Protein AF-A0AAD9LCC1-F1 (afdb_monomer)

Foldseek 3Di:
DDPPPFDADPVGHTDDDDDPDDDDDDLDQAAQDDPDPVSVVVNVVSRVVSLVVLVVVCVVVVHDSVVVDDDPVVRYDPVRVVVPD

Mean predicted aligned error: 10.12 Å

Structure (mmCIF, N/CA/C/O backbone):
data_AF-A0AAD9LCC1-F1
#
_entry.id   AF-A0AAD9LCC1-F1
#
loop_
_atom_site.group_PDB
_atom_site.id
_atom_site.type_symbol
_atom_site.label_atom_id
_atom_site.label_alt_id
_atom_site.label_comp_id
_atom_site.label_asym_id
_atom_site.label_entity_id
_atom_site.label_seq_id
_atom_site.pdbx_PDB_ins_code
_atom_site.Cartn_x
_atom_site.Cartn_y
_atom_site.Cartn_z
_atom_site.occupancy
_atom_site.B_iso_or_equiv
_atom_site.auth_seq_id
_atom_site.auth_comp_id
_atom_site.auth_asym_id
_atom_site.auth_atom_id
_atom_site.pdbx_PDB_model_num
ATOM 1 N N . MET A 1 1 ? -16.768 10.817 28.941 1.00 37.75 1 MET A N 1
ATOM 2 C CA . MET A 1 1 ? -15.936 9.822 29.647 1.00 37.75 1 MET A CA 1
ATOM 3 C C . MET A 1 1 ? -16.881 8.736 30.119 1.00 37.75 1 MET A C 1
ATOM 5 O O . MET A 1 1 ? -17.882 9.088 30.727 1.00 37.75 1 MET A O 1
ATOM 9 N N . ALA A 1 2 ? -16.675 7.478 29.729 1.00 44.31 2 ALA A N 1
ATOM 10 C CA . ALA A 1 2 ? -17.554 6.396 30.165 1.00 44.31 2 ALA A CA 1
ATOM 11 C C . ALA A 1 2 ? -17.271 6.111 31.645 1.00 44.31 2 ALA A C 1
ATOM 13 O O . ALA A 1 2 ? -16.148 5.766 32.006 1.00 44.31 2 ALA A O 1
ATOM 14 N N . THR A 1 3 ? -18.265 6.327 32.499 1.00 47.84 3 THR A N 1
ATOM 15 C CA . THR A 1 3 ? -18.197 5.975 33.916 1.00 47.84 3 THR A CA 1
ATOM 16 C C . THR A 1 3 ? -18.300 4.456 34.019 1.00 47.84 3 THR A C 1
ATOM 18 O O . THR A 1 3 ? -19.369 3.902 33.778 1.00 47.84 3 THR A O 1
ATOM 21 N N . SER A 1 4 ? -17.192 3.773 34.323 1.00 59.88 4 SER A N 1
ATOM 22 C CA . SER A 1 4 ? -17.219 2.342 34.650 1.00 59.88 4 SER A CA 1
ATOM 23 C C . SER A 1 4 ? -17.872 2.157 36.015 1.00 59.88 4 SER A C 1
ATOM 25 O O . SER A 1 4 ? -17.237 2.369 37.046 1.00 59.88 4 SER A O 1
ATOM 27 N N . THR A 1 5 ? -19.143 1.771 36.026 1.00 63.84 5 THR A N 1
ATOM 28 C CA . THR A 1 5 ? -19.815 1.279 37.230 1.00 63.84 5 THR A CA 1
ATOM 29 C C . THR A 1 5 ? -19.330 -0.147 37.480 1.00 63.84 5 THR A C 1
ATOM 31 O O . THR A 1 5 ? -19.658 -1.054 36.720 1.00 63.84 5 THR A O 1
ATOM 34 N N . GLN A 1 6 ? -18.487 -0.340 38.494 1.00 69.62 6 GLN A N 1
ATOM 35 C CA . GLN A 1 6 ? -17.994 -1.664 38.880 1.00 69.62 6 GLN A CA 1
ATOM 36 C C . GLN A 1 6 ? -19.136 -2.457 39.534 1.00 69.62 6 GLN A C 1
ATOM 38 O O . GLN A 1 6 ? -19.752 -1.972 40.482 1.00 69.62 6 GLN A O 1
ATOM 43 N N . HIS A 1 7 ? -19.438 -3.642 39.002 1.00 76.94 7 HIS A N 1
ATOM 44 C CA . HIS A 1 7 ? -20.439 -4.566 39.538 1.00 76.94 7 HIS A CA 1
ATOM 45 C C . HIS A 1 7 ? -19.719 -5.739 40.212 1.00 76.94 7 HIS A C 1
ATOM 47 O O . HIS A 1 7 ? -18.760 -6.265 39.648 1.00 76.94 7 HIS A O 1
ATOM 53 N N . PHE A 1 8 ? -20.169 -6.138 41.401 1.00 83.00 8 PHE A N 1
ATOM 54 C CA . PHE A 1 8 ? -19.538 -7.184 42.212 1.00 83.00 8 PHE A CA 1
ATOM 55 C C . PHE A 1 8 ? -20.516 -8.343 42.457 1.00 83.00 8 PHE A C 1
ATOM 57 O O . PHE A 1 8 ? -21.726 -8.121 42.538 1.00 83.00 8 PHE A O 1
ATOM 64 N N . GLU A 1 9 ? -19.999 -9.567 42.533 1.00 84.62 9 GLU A N 1
ATOM 65 C CA . GLU A 1 9 ? -20.725 -10.783 42.898 1.00 84.62 9 GLU A CA 1
ATOM 66 C C . GLU A 1 9 ? -20.950 -10.865 44.415 1.00 84.62 9 GLU A C 1
ATOM 68 O O . GLU A 1 9 ? -20.435 -10.062 45.195 1.00 84.62 9 GLU A O 1
ATOM 73 N N . ALA A 1 10 ? -21.778 -11.820 44.845 1.00 85.38 10 ALA A N 1
ATOM 74 C CA . ALA A 1 10 ? -22.187 -11.955 46.244 1.00 85.38 10 ALA A CA 1
ATOM 75 C C . ALA A 1 10 ? -21.030 -12.322 47.195 1.00 85.38 10 ALA A C 1
ATOM 77 O O . ALA A 1 10 ? -21.122 -12.059 48.393 1.00 85.38 10 ALA A O 1
ATOM 78 N N . ASP A 1 11 ? -19.956 -12.914 46.674 1.00 90.75 11 ASP A N 1
ATOM 79 C CA . ASP A 1 11 ? -18.713 -13.216 47.389 1.00 90.75 11 ASP A CA 1
ATOM 80 C C . ASP A 1 11 ? -17.696 -12.058 47.367 1.00 90.75 11 ASP A C 1
ATOM 82 O O . ASP A 1 11 ? -16.680 -12.121 48.059 1.00 90.75 11 ASP A O 1
ATOM 86 N N . GLY A 1 12 ? -18.009 -10.969 46.655 1.00 85.56 12 GLY A N 1
ATOM 87 C CA . GLY A 1 12 ? -17.173 -9.777 46.537 1.00 85.56 12 GLY A CA 1
ATOM 88 C C . GLY A 1 12 ? -16.303 -9.728 45.280 1.00 85.56 12 GLY A C 1
ATOM 89 O O . GLY A 1 12 ? -15.583 -8.741 45.099 1.00 85.56 12 GLY A O 1
ATOM 90 N N . ASP A 1 13 ? -16.381 -10.721 44.394 1.00 86.88 13 ASP A N 1
ATOM 91 C CA . ASP A 1 13 ? -15.588 -10.744 43.168 1.00 86.88 13 ASP A CA 1
ATOM 92 C C . ASP A 1 13 ? -16.118 -9.745 42.132 1.00 86.88 13 ASP A C 1
ATOM 94 O O . ASP A 1 13 ? -17.317 -9.511 41.999 1.00 86.88 13 ASP A O 1
ATOM 98 N N . ALA A 1 14 ? -15.227 -9.105 41.376 1.00 85.50 14 ALA A N 1
ATOM 99 C CA . ALA A 1 14 ? -15.643 -8.183 40.322 1.00 85.50 14 ALA A CA 1
ATOM 100 C C . ALA A 1 14 ? -16.192 -8.956 39.112 1.00 85.50 14 ALA A C 1
ATOM 102 O O . ALA A 1 14 ? -15.490 -9.779 38.521 1.00 85.50 14 ALA A O 1
ATOM 103 N N . VAL A 1 15 ? -17.410 -8.620 38.677 1.00 83.75 15 VAL A N 1
ATOM 104 C CA . VAL A 1 15 ? -17.998 -9.174 37.452 1.00 83.75 15 VAL A CA 1
ATOM 105 C C . VAL A 1 15 ? -17.234 -8.626 36.246 1.00 83.75 15 VAL A C 1
ATOM 107 O O . VAL A 1 15 ? -17.351 -7.454 35.878 1.00 83.75 15 VAL A O 1
ATOM 110 N N . MET A 1 16 ? -16.446 -9.486 35.603 1.00 82.06 16 MET A N 1
ATOM 111 C CA . MET A 1 16 ? -15.739 -9.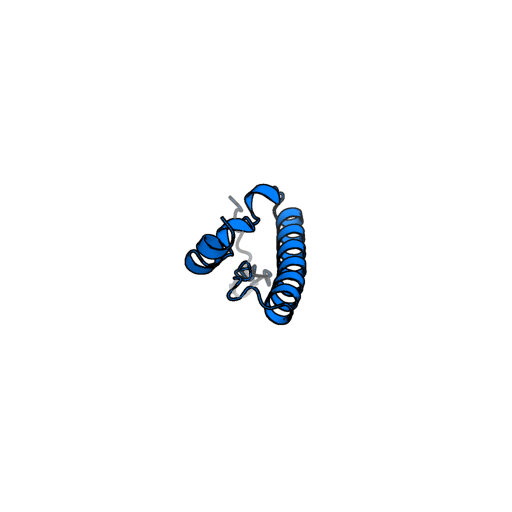163 34.365 1.00 82.06 16 MET A CA 1
ATOM 112 C C . MET A 1 16 ? -16.693 -9.311 33.176 1.00 82.06 16 MET A C 1
ATOM 114 O O . MET A 1 16 ? -16.983 -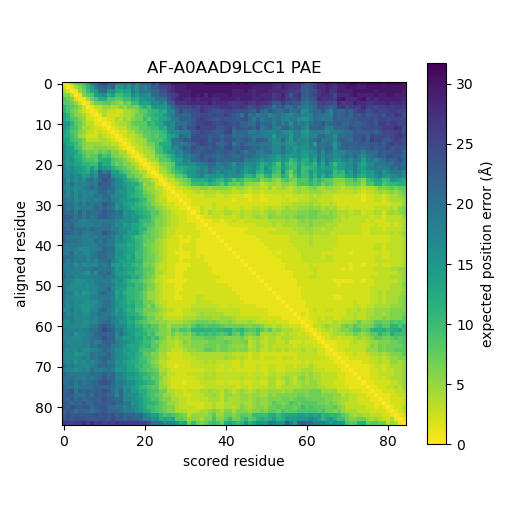10.418 32.725 1.00 82.06 16 MET A O 1
ATOM 118 N N . HIS A 1 17 ? -17.164 -8.198 32.617 1.00 79.75 17 HIS A N 1
ATOM 119 C CA . HIS A 1 17 ? -17.841 -8.235 31.322 1.00 79.75 17 HIS A CA 1
ATOM 120 C C . HIS A 1 17 ? -16.813 -8.417 30.203 1.00 79.75 17 HIS A C 1
ATOM 122 O O . HIS A 1 17 ? -15.836 -7.670 30.120 1.00 79.75 17 HIS A O 1
ATOM 128 N N . SER A 1 18 ? -17.042 -9.380 29.306 1.00 75.25 18 SER A N 1
ATOM 129 C CA . SER A 1 18 ? -16.225 -9.524 28.102 1.00 75.25 18 SER A CA 1
ATOM 130 C C . SER A 1 18 ? -16.438 -8.307 27.200 1.00 75.25 18 SER A C 1
ATOM 132 O O . SER A 1 18 ? -17.441 -8.205 26.491 1.00 75.25 18 SER A O 1
ATOM 134 N N . VAL A 1 19 ? -15.501 -7.367 27.234 1.00 75.50 19 VAL A N 1
ATOM 135 C CA . VAL A 1 19 ? -15.470 -6.244 26.299 1.00 75.50 19 VAL A CA 1
ATOM 136 C C . VAL A 1 19 ? -14.645 -6.672 25.095 1.00 75.50 19 VAL A C 1
ATOM 138 O O . VAL A 1 19 ? -13.495 -7.084 25.243 1.00 75.50 19 VAL A O 1
ATOM 141 N N . ASN A 1 20 ? -15.223 -6.579 23.898 1.00 69.81 20 ASN A N 1
ATOM 142 C CA . ASN A 1 20 ? -14.479 -6.799 22.663 1.00 69.81 20 ASN A CA 1
ATOM 143 C C . ASN A 1 20 ? -13.432 -5.680 22.531 1.00 69.81 20 ASN A C 1
ATOM 145 O O . ASN A 1 20 ? -13.782 -4.519 22.302 1.00 69.81 20 ASN A O 1
ATOM 149 N N . GLN A 1 21 ? -12.162 -6.003 22.784 1.00 69.62 21 GLN A N 1
ATOM 150 C CA . GLN A 1 21 ? -11.085 -5.026 22.690 1.00 69.62 21 GLN A CA 1
ATOM 151 C C . GLN A 1 21 ? -10.801 -4.730 21.212 1.00 69.62 21 GLN A C 1
ATOM 153 O O . GLN A 1 21 ? -10.583 -5.664 20.439 1.00 69.62 21 GLN A O 1
ATOM 158 N N . PRO A 1 22 ? -10.772 -3.452 20.794 1.00 70.44 22 PRO A N 1
ATOM 159 C CA . PRO A 1 22 ? -10.485 -3.114 19.410 1.00 70.44 22 PRO A CA 1
ATOM 160 C C . PRO A 1 22 ? -9.056 -3.535 19.041 1.00 70.44 22 PRO A C 1
ATOM 162 O O . PRO A 1 22 ? -8.082 -3.048 19.617 1.00 70.44 22 PRO A O 1
ATOM 165 N N . VAL A 1 23 ? -8.933 -4.419 18.049 1.00 68.38 23 VAL A N 1
ATOM 166 C CA . VAL A 1 23 ? -7.647 -4.792 17.451 1.00 68.38 23 VAL A CA 1
ATOM 167 C C . VAL A 1 23 ? -7.232 -3.688 16.480 1.00 68.38 23 VAL A C 1
ATOM 169 O O . VAL A 1 23 ? -7.912 -3.414 15.492 1.00 68.38 23 VAL A O 1
ATOM 172 N N . PHE A 1 24 ? -6.111 -3.025 16.760 1.00 66.19 24 PHE A N 1
ATOM 173 C CA . PHE A 1 24 ? -5.566 -1.997 15.878 1.00 66.19 24 PHE A CA 1
ATOM 174 C C . PHE A 1 2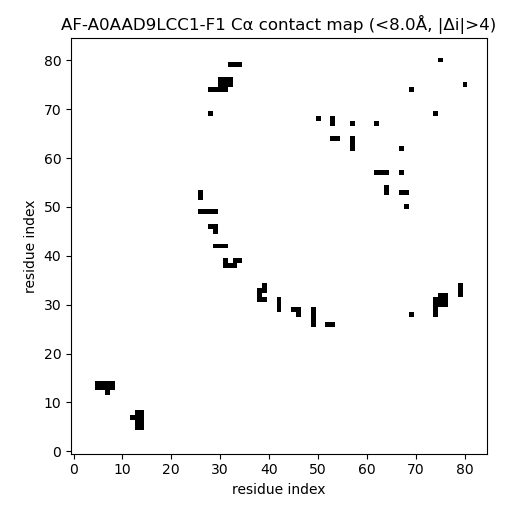4 ? -4.634 -2.625 14.843 1.00 66.19 24 PHE A C 1
ATOM 176 O O . PHE A 1 24 ? -3.430 -2.727 15.063 1.00 66.19 24 PHE A O 1
ATOM 183 N N . GLU A 1 25 ? -5.175 -2.997 13.686 1.00 76.88 25 GLU A N 1
ATOM 184 C CA . GLU A 1 25 ? -4.342 -3.338 12.534 1.00 76.88 25 GLU A CA 1
ATOM 185 C C . GLU A 1 25 ? -3.880 -2.064 11.804 1.00 76.88 25 GLU A C 1
ATOM 187 O O . GLU A 1 25 ? -4.654 -1.121 11.557 1.00 76.88 25 GLU A O 1
ATOM 192 N N . PHE A 1 26 ? -2.585 -2.006 11.486 1.00 78.06 26 PHE A N 1
ATOM 193 C CA . PHE A 1 26 ? -2.007 -0.915 10.711 1.00 78.06 26 PHE A CA 1
ATOM 194 C C . PHE A 1 26 ? -2.148 -1.213 9.217 1.00 78.06 26 PHE A C 1
ATOM 196 O O . PHE A 1 26 ? -1.436 -2.047 8.665 1.00 78.06 26 PHE A O 1
ATOM 203 N N . ILE A 1 27 ? -3.052 -0.493 8.553 1.00 87.31 27 ILE A N 1
ATOM 204 C CA . ILE A 1 27 ? -3.287 -0.638 7.115 1.00 87.31 27 ILE A CA 1
ATOM 205 C C . ILE A 1 27 ? -2.256 0.220 6.372 1.00 87.31 27 ILE A C 1
ATOM 207 O O . ILE A 1 27 ? -2.327 1.451 6.395 1.00 87.31 27 ILE A O 1
ATOM 211 N N . LYS A 1 28 ? -1.278 -0.419 5.724 1.00 91.25 28 LYS A N 1
ATOM 212 C CA . LYS A 1 28 ? -0.187 0.264 5.015 1.00 91.25 28 LYS A CA 1
ATOM 213 C C . LYS A 1 28 ? -0.444 0.307 3.513 1.00 91.25 28 LYS A C 1
ATOM 215 O O . LYS A 1 28 ? -0.789 -0.705 2.914 1.00 91.25 28 LYS A O 1
ATOM 220 N N . ALA A 1 29 ? -0.204 1.464 2.899 1.00 94.81 29 ALA A N 1
ATOM 221 C CA . ALA A 1 29 ? -0.276 1.590 1.450 1.00 94.81 29 ALA A CA 1
ATOM 222 C C . ALA A 1 29 ? 0.839 0.768 0.768 1.00 94.81 29 ALA A C 1
ATOM 224 O O . ALA A 1 29 ? 1.990 0.814 1.227 1.00 94.81 29 ALA A O 1
ATOM 225 N N . PRO A 1 30 ? 0.535 0.040 -0.322 1.00 95.69 30 PRO A N 1
ATOM 226 C CA . PRO A 1 30 ? 1.543 -0.710 -1.064 1.00 95.69 30 PRO A CA 1
ATOM 227 C C . PRO A 1 30 ? 2.533 0.253 -1.721 1.00 95.69 30 PRO A C 1
ATOM 229 O O . PRO A 1 30 ? 2.130 1.281 -2.268 1.00 95.69 30 PRO A O 1
ATOM 232 N N . ARG A 1 31 ? 3.828 -0.074 -1.670 1.00 95.19 31 ARG A N 1
ATOM 233 C CA . ARG A 1 31 ? 4.872 0.680 -2.379 1.00 95.19 31 ARG A CA 1
ATOM 234 C C . ARG A 1 31 ? 5.054 0.123 -3.785 1.00 95.19 31 ARG A C 1
ATOM 236 O O . ARG A 1 31 ? 4.930 -1.082 -3.970 1.00 95.19 31 ARG A O 1
ATOM 243 N N . MET A 1 32 ? 5.353 1.001 -4.731 1.00 93.62 32 MET A N 1
ATOM 244 C CA . MET A 1 32 ? 5.760 0.632 -6.083 1.00 93.62 32 MET A CA 1
ATOM 245 C C . MET A 1 32 ? 7.286 0.652 -6.156 1.00 93.62 32 MET A C 1
ATOM 247 O O . MET A 1 32 ? 7.911 1.647 -5.777 1.00 93.62 32 MET A O 1
ATOM 251 N 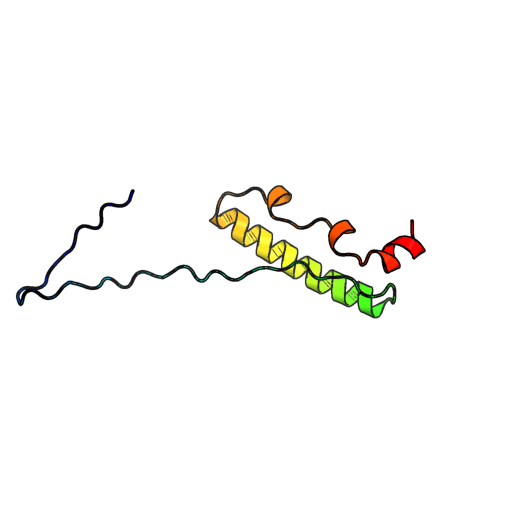N . ASP A 1 33 ? 7.861 -0.455 -6.604 1.00 89.81 33 ASP A N 1
ATOM 252 C CA . ASP A 1 33 ? 9.297 -0.731 -6.634 1.00 89.81 33 ASP A CA 1
ATOM 253 C C . ASP A 1 33 ? 9.879 -0.815 -8.054 1.00 89.81 33 ASP A C 1
ATOM 255 O O . ASP A 1 33 ? 11.079 -0.609 -8.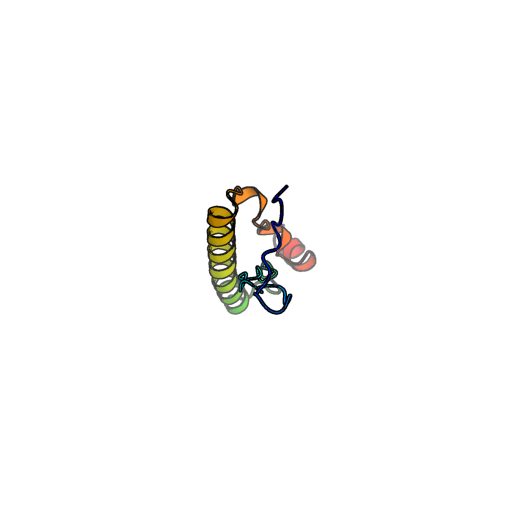213 1.00 89.81 33 ASP A O 1
ATOM 259 N N . ASP A 1 34 ? 9.049 -1.058 -9.073 1.00 92.62 34 ASP A N 1
ATOM 260 C CA . ASP A 1 34 ? 9.448 -1.150 -10.482 1.00 92.62 34 ASP A CA 1
ATOM 261 C C . ASP A 1 34 ? 8.306 -0.730 -11.442 1.00 92.62 34 ASP A C 1
ATOM 263 O O . ASP A 1 34 ? 7.125 -0.759 -11.090 1.00 92.62 34 ASP A O 1
ATOM 267 N N . TRP A 1 35 ? 8.668 -0.324 -12.663 1.00 92.50 35 TRP A N 1
ATOM 268 C CA . TRP A 1 35 ? 7.774 0.012 -13.778 1.00 92.50 35 TRP A CA 1
ATOM 269 C C . TRP A 1 35 ? 7.439 -1.188 -14.674 1.00 92.50 35 TRP A C 1
ATOM 271 O O . TRP A 1 35 ? 6.686 -1.039 -15.642 1.00 92.50 35 TRP A O 1
ATOM 281 N N . SER A 1 36 ? 7.986 -2.376 -14.399 1.00 94.31 36 SER A N 1
ATOM 282 C CA . SER A 1 36 ? 7.617 -3.582 -15.140 1.00 94.31 36 SER A CA 1
ATOM 283 C C . SER A 1 36 ? 6.116 -3.870 -15.037 1.00 94.31 36 SER A C 1
ATOM 285 O O . SER A 1 36 ? 5.455 -3.579 -14.039 1.00 94.31 36 SER A O 1
ATOM 287 N N . HIS A 1 37 ? 5.559 -4.465 -16.095 1.00 95.31 37 HIS A N 1
ATOM 288 C CA . HIS A 1 37 ? 4.127 -4.760 -16.162 1.00 95.31 37 HIS A CA 1
ATOM 289 C C . HIS A 1 37 ? 3.645 -5.591 -14.961 1.00 95.31 37 HIS A C 1
ATOM 291 O O . HIS A 1 37 ? 2.610 -5.286 -14.375 1.00 95.31 37 HIS A O 1
ATOM 297 N N . ASP A 1 38 ? 4.418 -6.604 -14.563 1.00 97.06 38 ASP A N 1
ATOM 298 C CA . ASP A 1 38 ? 4.100 -7.465 -13.420 1.00 97.06 38 ASP A CA 1
ATOM 299 C C . ASP A 1 38 ? 4.081 -6.691 -12.089 1.00 97.06 38 ASP A C 1
ATOM 301 O O . ASP A 1 38 ? 3.130 -6.829 -11.314 1.00 97.06 38 ASP A O 1
ATOM 305 N N . ALA A 1 39 ? 5.066 -5.816 -11.849 1.00 94.50 39 ALA A N 1
ATOM 306 C CA . ALA A 1 39 ? 5.113 -4.970 -10.655 1.00 94.50 39 ALA A CA 1
ATOM 307 C C . ALA A 1 39 ? 3.909 -4.017 -10.587 1.00 94.50 39 ALA A C 1
ATOM 309 O O . ALA A 1 39 ? 3.260 -3.905 -9.544 1.00 94.50 39 ALA A O 1
ATOM 310 N N . LEU A 1 40 ? 3.540 -3.401 -11.714 1.00 94.94 40 LEU A N 1
ATOM 311 C CA . LEU A 1 40 ? 2.376 -2.518 -11.802 1.00 94.94 40 LEU A CA 1
ATOM 312 C C . LEU A 1 40 ? 1.058 -3.256 -11.543 1.00 94.94 40 LEU A C 1
ATOM 314 O O . LEU A 1 40 ? 0.206 -2.748 -10.811 1.00 94.94 40 LEU A O 1
ATOM 318 N N . VAL A 1 41 ? 0.884 -4.456 -12.105 1.00 97.00 41 VAL A N 1
ATOM 319 C CA . VAL A 1 41 ? -0.319 -5.274 -11.889 1.00 97.00 41 VAL A CA 1
ATOM 320 C C . VAL A 1 41 ? -0.442 -5.672 -10.418 1.00 97.00 41 VAL A C 1
ATOM 322 O O . VAL A 1 41 ? -1.506 -5.478 -9.823 1.00 97.00 41 VAL A O 1
ATOM 325 N N . LYS A 1 42 ? 0.643 -6.165 -9.809 1.00 96.62 42 LYS A N 1
ATOM 326 C CA . LYS A 1 42 ? 0.678 -6.534 -8.385 1.00 96.62 42 LYS A CA 1
ATOM 327 C C . LYS A 1 42 ? 0.399 -5.339 -7.483 1.00 96.62 42 LYS A C 1
ATOM 329 O O . LYS A 1 42 ? -0.435 -5.430 -6.581 1.00 96.62 42 LYS A O 1
ATOM 334 N N . TRP A 1 43 ? 1.051 -4.207 -7.746 1.00 96.44 43 TRP A N 1
ATOM 335 C CA . TRP A 1 43 ? 0.829 -2.978 -6.993 1.00 96.44 43 TRP A CA 1
ATOM 336 C C . TRP A 1 43 ? -0.625 -2.516 -7.096 1.00 96.44 43 TRP A C 1
ATOM 338 O O . TRP A 1 43 ? -1.231 -2.211 -6.073 1.00 96.44 43 TRP A O 1
ATOM 348 N N . ASN A 1 44 ? -1.219 -2.525 -8.294 1.00 96.69 44 ASN A N 1
ATOM 349 C CA . ASN A 1 44 ? -2.607 -2.110 -8.495 1.00 96.69 44 ASN A CA 1
ATOM 350 C C . ASN A 1 44 ? -3.597 -3.008 -7.737 1.00 96.69 44 ASN A C 1
ATOM 352 O O . ASN A 1 44 ? -4.506 -2.506 -7.082 1.00 96.69 44 ASN A O 1
ATOM 356 N N . GLN A 1 45 ? -3.402 -4.329 -7.764 1.00 97.38 45 GLN A N 1
ATOM 357 C CA . GLN A 1 45 ? -4.236 -5.266 -7.002 1.00 97.38 45 GLN A CA 1
ATOM 358 C C . GLN A 1 45 ? -4.145 -5.008 -5.492 1.00 97.38 45 GLN A C 1
ATOM 360 O O . GLN A 1 45 ? -5.170 -4.864 -4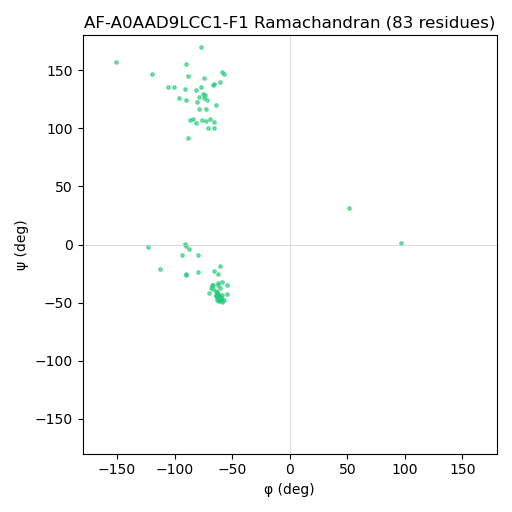.824 1.00 97.38 45 GLN A O 1
ATOM 365 N N . ALA A 1 46 ? -2.925 -4.874 -4.963 1.00 96.62 46 ALA A N 1
ATOM 366 C CA . ALA A 1 46 ? -2.708 -4.537 -3.558 1.00 96.62 46 ALA A CA 1
ATOM 367 C C . ALA A 1 46 ? -3.295 -3.160 -3.203 1.00 96.62 46 ALA A C 1
ATOM 369 O O . ALA A 1 46 ? -3.768 -2.941 -2.087 1.00 96.62 46 ALA A O 1
ATOM 370 N N . ARG A 1 47 ? -3.285 -2.220 -4.154 1.00 96.69 47 ARG A N 1
ATOM 371 C CA . ARG A 1 47 ? -3.802 -0.866 -3.968 1.00 96.69 47 ARG A CA 1
ATOM 372 C C . ARG A 1 47 ? -5.321 -0.842 -3.860 1.00 96.69 47 ARG A C 1
ATOM 374 O O . ARG A 1 47 ? -5.828 -0.163 -2.974 1.00 96.69 47 ARG A O 1
ATOM 381 N N . VAL A 1 48 ? -6.023 -1.615 -4.687 1.00 96.88 48 VAL A N 1
ATOM 382 C CA . VAL A 1 48 ? -7.481 -1.791 -4.586 1.00 96.88 48 VAL A CA 1
ATOM 383 C C . VAL A 1 48 ? -7.857 -2.356 -3.214 1.00 96.88 48 VAL A C 1
ATOM 385 O O . VAL A 1 48 ? -8.695 -1.781 -2.526 1.00 96.88 48 VAL A O 1
ATOM 388 N N . GLN A 1 49 ? -7.166 -3.407 -2.759 1.00 95.81 49 GLN A N 1
ATOM 389 C CA . GLN A 1 49 ? -7.407 -3.998 -1.435 1.00 95.81 49 GLN A CA 1
ATOM 390 C C . GLN A 1 49 ? -7.160 -3.001 -0.291 1.00 95.81 49 GLN A C 1
ATOM 392 O O . GLN A 1 49 ? -7.961 -2.902 0.642 1.00 95.81 49 GLN A O 1
ATOM 397 N N . TYR A 1 50 ? -6.064 -2.239 -0.364 1.00 96.06 50 TYR A N 1
ATOM 398 C CA . TYR A 1 50 ? -5.764 -1.170 0.590 1.00 96.06 50 TYR A CA 1
ATOM 399 C C . TYR A 1 50 ? -6.880 -0.116 0.619 1.00 96.06 50 TYR A C 1
ATOM 401 O O . TYR A 1 50 ? -7.370 0.228 1.697 1.00 96.06 50 TYR A O 1
ATOM 409 N N . ASP A 1 51 ? -7.301 0.372 -0.548 1.00 94.94 51 ASP A N 1
ATOM 410 C CA . ASP A 1 51 ? -8.310 1.419 -0.663 1.00 94.94 51 ASP A CA 1
ATOM 411 C C . ASP A 1 51 ? -9.670 0.951 -0.105 1.00 94.94 51 ASP A C 1
ATOM 413 O O . ASP A 1 51 ? -10.310 1.697 0.643 1.00 94.94 51 ASP A O 1
ATOM 417 N N . ASP A 1 52 ? -10.083 -0.288 -0.386 1.00 94.81 52 ASP A N 1
ATOM 418 C CA . ASP A 1 52 ? -11.316 -0.877 0.151 1.00 94.81 52 ASP A CA 1
ATOM 419 C C . ASP A 1 52 ? -11.265 -1.011 1.677 1.00 94.81 52 ASP A C 1
ATOM 421 O O . ASP A 1 52 ? -12.194 -0.598 2.377 1.00 94.81 52 ASP A O 1
ATOM 425 N N . THR A 1 53 ? -10.144 -1.498 2.213 1.00 92.75 53 THR A N 1
ATOM 426 C CA . THR A 1 53 ? -9.956 -1.666 3.662 1.00 92.75 53 THR A CA 1
ATOM 427 C C . THR A 1 53 ? -9.991 -0.315 4.386 1.00 92.75 53 THR A C 1
ATOM 429 O O . THR A 1 53 ? -10.654 -0.160 5.416 1.00 92.75 53 THR A O 1
ATOM 432 N N . VAL A 1 54 ? -9.325 0.708 3.836 1.00 92.31 54 VAL A N 1
ATOM 433 C CA . VAL A 1 54 ? -9.349 2.069 4.397 1.00 92.31 54 VAL A CA 1
ATOM 434 C C . VAL A 1 54 ? -10.757 2.664 4.343 1.00 92.31 54 VAL A C 1
ATOM 436 O O . VAL A 1 54 ? -11.173 3.303 5.313 1.00 92.31 54 VAL A O 1
ATOM 439 N N . ARG A 1 55 ? -11.516 2.441 3.260 1.00 92.94 55 ARG A N 1
ATOM 440 C CA . ARG A 1 55 ? -12.910 2.902 3.145 1.00 92.94 55 ARG A CA 1
ATOM 441 C C . ARG A 1 55 ? -13.799 2.278 4.215 1.00 92.94 55 ARG A C 1
ATOM 443 O O . ARG A 1 55 ? -14.496 3.027 4.896 1.00 92.94 55 ARG A O 1
ATOM 450 N N . GLN A 1 56 ? -13.733 0.961 4.415 1.00 90.50 56 GLN A N 1
ATOM 451 C CA . GLN A 1 56 ? -14.511 0.275 5.456 1.00 90.50 56 GLN A CA 1
ATOM 452 C C . GLN A 1 56 ? -14.216 0.848 6.849 1.00 90.50 56 GLN A C 1
ATOM 454 O O . GLN A 1 56 ? -15.125 1.279 7.558 1.00 90.50 56 GLN A O 1
ATOM 459 N N . ARG A 1 57 ? -12.935 1.010 7.194 1.00 88.06 57 ARG A N 1
ATOM 460 C CA . ARG A 1 57 ? -12.531 1.605 8.478 1.00 88.06 57 ARG A CA 1
ATOM 461 C C . ARG A 1 57 ? -12.994 3.057 8.640 1.00 88.06 57 ARG A C 1
ATOM 463 O O . ARG A 1 57 ? -13.293 3.515 9.747 1.00 88.06 57 ARG A O 1
ATOM 470 N N . CYS A 1 58 ? -13.027 3.820 7.551 1.00 90.12 58 CYS A N 1
ATOM 471 C CA . CYS A 1 58 ? -13.527 5.193 7.563 1.00 90.12 58 CYS A CA 1
ATOM 472 C C . CYS A 1 58 ? -15.039 5.252 7.812 1.00 90.12 58 CYS A C 1
ATOM 474 O O . CYS A 1 58 ? -15.473 6.131 8.558 1.00 90.12 58 CYS A O 1
ATOM 476 N N . LEU A 1 59 ? -15.818 4.305 7.272 1.00 87.81 59 LEU A N 1
ATOM 477 C CA . LEU A 1 59 ? -17.254 4.184 7.549 1.00 87.81 59 LEU A CA 1
ATOM 478 C C . LEU A 1 59 ? -17.513 3.935 9.041 1.00 87.81 59 LEU A C 1
ATOM 480 O O . LEU A 1 59 ? -18.310 4.648 9.650 1.00 87.81 59 LEU A O 1
ATOM 484 N N . GLU A 1 60 ? -16.782 3.000 9.649 1.00 85.56 60 GLU A N 1
ATOM 485 C CA . GLU A 1 60 ? -16.902 2.672 11.078 1.00 85.56 60 GLU A CA 1
ATOM 486 C C . GLU A 1 60 ? -16.521 3.849 11.986 1.00 85.56 60 GLU A C 1
ATOM 488 O O . GLU A 1 60 ? -17.185 4.135 12.981 1.00 85.56 60 GLU A O 1
ATOM 493 N N . SER A 1 61 ? -15.459 4.574 11.626 1.00 83.75 61 SER A N 1
ATOM 494 C CA . SER A 1 61 ? -14.924 5.682 12.428 1.00 83.75 61 SER A CA 1
ATOM 495 C C . SER A 1 61 ? -15.514 7.057 12.092 1.00 83.75 61 SER A C 1
ATOM 497 O O . SER A 1 61 ? -15.108 8.052 12.697 1.00 83.75 61 SER A O 1
ATOM 499 N N . ARG A 1 62 ? -16.452 7.137 11.133 1.00 84.94 62 ARG A N 1
ATOM 500 C CA . ARG A 1 62 ? -16.998 8.387 10.560 1.00 84.94 62 ARG A CA 1
ATOM 501 C C . ARG A 1 62 ? -15.917 9.368 10.088 1.00 84.94 62 ARG A C 1
ATOM 503 O O . ARG A 1 62 ? -16.093 10.587 10.147 1.00 84.94 62 ARG A O 1
ATOM 510 N N . LYS A 1 63 ? -14.782 8.844 9.626 1.00 86.69 63 LYS A N 1
ATOM 511 C CA . LYS A 1 63 ? -13.702 9.638 9.031 1.00 86.69 63 LYS A CA 1
ATOM 512 C C . LYS A 1 63 ? -13.906 9.761 7.527 1.00 86.69 63 LYS A C 1
ATOM 514 O O . LYS A 1 63 ? -14.545 8.926 6.896 1.00 86.69 63 LYS A O 1
ATOM 519 N N . ARG A 1 64 ? -13.339 10.818 6.951 1.00 86.31 64 ARG A N 1
ATOM 520 C CA . ARG A 1 64 ? -13.324 11.034 5.502 1.00 86.31 64 ARG A CA 1
ATOM 521 C C . ARG A 1 64 ? -12.205 10.196 4.864 1.00 86.31 64 ARG A C 1
ATOM 523 O O . ARG A 1 64 ? -11.053 10.385 5.269 1.00 86.31 64 ARG A O 1
ATOM 530 N N . PRO A 1 65 ? -12.498 9.298 3.902 1.00 86.88 65 PRO A N 1
ATOM 531 C CA . PRO A 1 65 ? -11.485 8.463 3.251 1.00 86.88 65 PRO A CA 1
ATOM 532 C C . PRO A 1 65 ? -10.340 9.268 2.635 1.00 86.88 65 PRO A C 1
ATOM 534 O O . PRO A 1 65 ? -9.187 8.856 2.714 1.00 86.88 65 PRO A O 1
ATOM 537 N N . GLU A 1 66 ? -10.632 10.456 2.106 1.00 87.94 66 GLU A N 1
ATOM 538 C CA . GLU A 1 66 ? -9.669 11.330 1.426 1.00 87.94 66 GLU A CA 1
ATOM 539 C C . GLU A 1 66 ? -8.537 11.790 2.353 1.00 87.94 66 GLU A C 1
ATOM 541 O O . GLU A 1 66 ? -7.444 12.100 1.893 1.00 87.94 66 GLU A O 1
ATOM 546 N N . VAL A 1 67 ? -8.793 11.822 3.664 1.00 87.06 67 VAL A N 1
ATOM 547 C CA . VAL A 1 67 ? -7.808 12.198 4.688 1.00 87.06 67 VAL A CA 1
ATOM 548 C C . VAL A 1 67 ? -7.023 10.979 5.187 1.00 87.06 67 VAL A C 1
ATOM 550 O O . VAL A 1 67 ? -5.904 11.118 5.671 1.00 87.06 67 VAL A O 1
ATOM 553 N N . ALA A 1 68 ? -7.601 9.780 5.090 1.00 89.06 68 ALA A N 1
ATOM 554 C CA . ALA A 1 68 ? -6.991 8.542 5.575 1.00 89.06 68 ALA A CA 1
ATOM 555 C C . A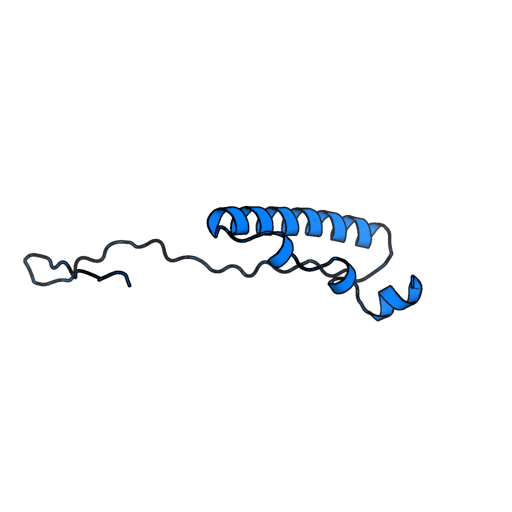LA A 1 68 ? -6.134 7.831 4.513 1.00 89.06 68 ALA A C 1
ATOM 557 O O . ALA A 1 68 ? -5.216 7.084 4.853 1.00 89.06 68 ALA A O 1
ATOM 558 N N . MET A 1 69 ? -6.439 8.040 3.233 1.00 93.19 69 MET A N 1
ATOM 559 C CA . MET A 1 69 ? -5.755 7.395 2.118 1.00 93.19 69 MET A CA 1
ATOM 560 C C . MET A 1 69 ? -4.395 8.033 1.831 1.00 93.19 69 MET A C 1
ATOM 562 O O . MET A 1 69 ? -4.251 9.249 1.743 1.00 93.19 69 MET A O 1
ATOM 566 N N . THR A 1 70 ? -3.385 7.194 1.608 1.00 94.00 70 THR A N 1
ATOM 567 C CA . THR A 1 70 ? -2.053 7.649 1.184 1.00 94.00 70 THR A CA 1
ATOM 568 C C . THR A 1 70 ? -2.054 7.975 -0.313 1.00 94.00 70 THR A C 1
ATOM 570 O O . THR A 1 70 ? -2.398 7.093 -1.098 1.00 94.00 70 THR A O 1
ATOM 573 N N . PRO A 1 71 ? -1.631 9.166 -0.768 1.00 92.56 71 PRO A N 1
ATOM 574 C CA . PRO A 1 71 ? -1.575 9.492 -2.195 1.00 92.56 71 PRO A CA 1
ATOM 575 C C . PRO A 1 71 ? -0.718 8.516 -3.020 1.00 92.56 71 PRO A C 1
ATOM 577 O O . PRO A 1 71 ? 0.322 8.044 -2.560 1.00 92.56 71 PRO A O 1
ATOM 580 N N . VAL A 1 72 ? -1.091 8.274 -4.280 1.00 91.56 72 VAL A N 1
ATOM 581 C CA . VAL A 1 72 ? -0.328 7.389 -5.188 1.00 91.56 72 VAL A CA 1
ATOM 582 C 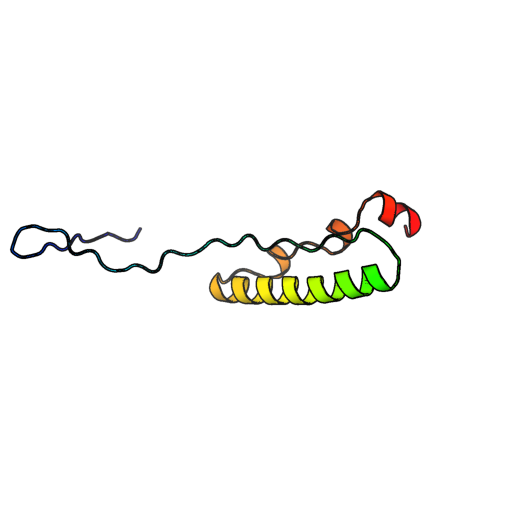C . VAL A 1 72 ? 1.109 7.880 -5.381 1.00 91.56 72 VAL A C 1
ATOM 584 O O . VAL A 1 72 ? 2.053 7.105 -5.274 1.00 91.56 72 VAL A O 1
ATOM 587 N N . LYS A 1 73 ? 1.305 9.191 -5.567 1.00 89.12 73 LYS A N 1
ATOM 588 C CA . LYS A 1 73 ? 2.648 9.771 -5.737 1.00 89.12 73 LYS A CA 1
ATOM 589 C C . LYS A 1 73 ? 3.572 9.494 -4.546 1.00 89.12 73 LYS A C 1
ATOM 591 O O . LYS A 1 73 ? 4.765 9.321 -4.738 1.00 89.12 73 LYS A O 1
ATOM 596 N N . SER A 1 74 ? 3.027 9.404 -3.329 1.00 90.19 74 SER A N 1
ATOM 597 C CA . SER A 1 74 ? 3.814 9.082 -2.129 1.00 90.19 74 SER A CA 1
ATOM 598 C C . SER A 1 74 ? 4.127 7.593 -1.960 1.00 90.19 74 SER A C 1
ATOM 600 O O . SER A 1 74 ? 4.909 7.236 -1.081 1.00 90.19 74 SER A O 1
ATOM 602 N N . THR A 1 75 ? 3.531 6.720 -2.777 1.00 92.62 75 THR A N 1
ATOM 603 C CA . THR A 1 75 ? 3.828 5.280 -2.766 1.00 92.62 75 THR A CA 1
ATOM 604 C C . THR A 1 75 ? 4.896 4.854 -3.769 1.00 92.62 75 THR A C 1
ATOM 606 O O . THR A 1 75 ? 5.341 3.711 -3.706 1.00 92.62 75 THR A O 1
ATOM 609 N N . ILE A 1 76 ? 5.314 5.749 -4.666 1.00 91.19 76 ILE A N 1
ATOM 610 C CA . ILE A 1 76 ? 6.323 5.481 -5.696 1.00 91.19 76 ILE A CA 1
ATOM 611 C C . ILE A 1 76 ? 7.702 5.841 -5.136 1.00 91.19 76 ILE A C 1
ATOM 613 O O . ILE A 1 76 ? 7.860 6.898 -4.518 1.00 91.19 76 ILE A O 1
ATOM 617 N N . ASP A 1 77 ? 8.695 4.969 -5.326 1.00 89.31 77 ASP A N 1
ATOM 618 C CA . ASP A 1 77 ? 10.076 5.300 -4.970 1.00 89.31 77 ASP A CA 1
ATOM 619 C C . ASP A 1 77 ? 10.569 6.523 -5.760 1.00 89.31 77 ASP A C 1
ATOM 621 O O . ASP A 1 77 ? 10.285 6.686 -6.948 1.00 89.31 77 ASP A O 1
ATOM 625 N N . ARG A 1 78 ? 11.321 7.406 -5.097 1.00 87.44 78 ARG A N 1
ATOM 626 C CA . ARG A 1 78 ? 11.764 8.667 -5.697 1.00 87.44 78 ARG A CA 1
ATOM 627 C C . ARG A 1 78 ? 12.633 8.452 -6.936 1.00 87.44 78 ARG A C 1
ATOM 629 O O . ARG A 1 78 ? 12.464 9.187 -7.901 1.00 87.44 78 ARG A O 1
ATOM 636 N N . LYS A 1 79 ? 13.497 7.433 -6.937 1.00 88.44 79 LYS A N 1
ATOM 637 C CA . LYS A 1 79 ? 14.329 7.089 -8.100 1.00 88.44 79 LYS A CA 1
ATOM 638 C C . LYS A 1 79 ? 13.478 6.598 -9.264 1.00 88.44 79 LYS A C 1
ATOM 640 O O . LYS A 1 79 ? 13.789 6.869 -10.414 1.00 88.44 79 LYS A O 1
ATOM 645 N N . LEU A 1 80 ? 12.389 5.893 -8.962 1.00 89.19 80 LEU A N 1
ATOM 646 C CA . LEU A 1 80 ? 11.433 5.443 -9.968 1.00 89.19 80 LEU A CA 1
ATOM 647 C C . LEU A 1 80 ? 10.693 6.626 -10.601 1.00 89.19 80 LEU A C 1
ATOM 649 O O . LEU A 1 80 ? 10.447 6.632 -11.806 1.00 89.19 80 LEU A O 1
ATOM 653 N N . LEU A 1 81 ? 10.354 7.630 -9.789 1.00 86.56 81 LEU A N 1
ATOM 654 C CA . LEU A 1 81 ? 9.658 8.831 -10.240 1.00 86.56 81 LEU A CA 1
ATOM 655 C C . LEU A 1 81 ? 10.527 9.694 -11.171 1.00 86.56 81 LEU A C 1
ATOM 657 O O . LEU A 1 81 ? 9.998 10.251 -12.124 1.00 86.56 81 LEU A O 1
ATOM 661 N N . GLU A 1 82 ? 11.844 9.746 -10.942 1.00 87.62 82 GLU A N 1
ATOM 662 C CA . GLU A 1 82 ? 12.819 10.451 -11.800 1.00 87.62 82 GLU A CA 1
ATOM 663 C C . GLU A 1 82 ? 12.875 9.914 -13.243 1.00 87.62 82 GLU A C 1
ATOM 665 O O . GLU A 1 82 ? 13.349 10.606 -14.137 1.00 87.62 82 GLU A O 1
ATOM 670 N N . VAL A 1 83 ? 12.387 8.696 -13.499 1.00 85.25 83 VAL A N 1
ATOM 671 C CA . VAL A 1 83 ? 12.347 8.113 -14.854 1.00 85.25 83 VAL A CA 1
ATOM 672 C C . VAL A 1 83 ? 11.168 8.650 -15.679 1.00 85.25 83 VAL A C 1
ATOM 674 O O . VAL A 1 83 ? 11.204 8.612 -16.907 1.00 85.25 83 VAL A O 1
ATOM 677 N N . VAL A 1 84 ? 10.109 9.128 -15.020 1.00 79.00 84 VAL A N 1
ATOM 678 C CA . VAL A 1 84 ? 8.812 9.442 -15.651 1.00 79.00 84 VAL A CA 1
ATOM 679 C C . VAL A 1 84 ? 8.347 10.891 -15.450 1.00 79.00 84 VAL A C 1
ATOM 681 O O . VAL A 1 84 ? 7.278 11.251 -15.942 1.00 79.00 84 VAL A O 1
ATOM 684 N N . CYS A 1 85 ? 9.100 11.707 -14.710 1.00 68.56 85 CYS A N 1
ATOM 685 C CA . CYS A 1 85 ? 8.832 13.122 -14.423 1.00 68.56 85 CYS A CA 1
ATOM 686 C C . CYS A 1 85 ? 10.028 13.976 -14.838 1.00 68.56 85 CYS A C 1
ATOM 688 O O . CYS A 1 85 ? 9.780 15.070 -15.391 1.00 68.56 85 CYS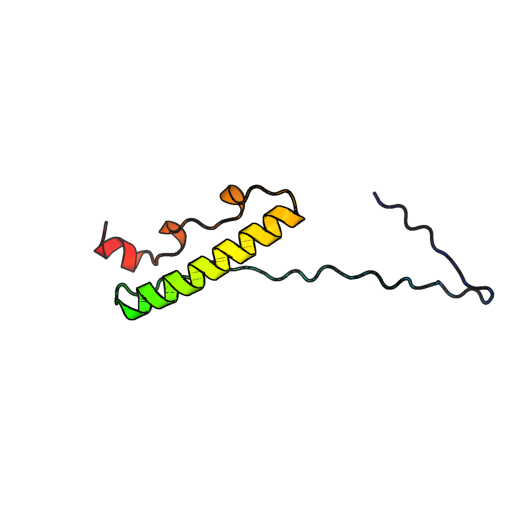 A O 1
#

Sequence (85 aa):
MATSTQHFEADGDAVMHSVNQPVFEFIKAPRMDDWSHDALVKWNQARVQYDDTVRQRCLESRKRPEVAMTPVKSTIDRKLLEVVC

Radius of gyration: 21.86 Å; Cα contacts (8 Å, |Δi|>4): 53; chains: 1; bounding box: 36×26×64 Å

Solvent-accessible surface area (backbone atoms only — not comparable to full-atom values): 5594 Å² total; per-residue (Å²): 132,88,80,83,79,88,50,66,45,98,89,65,49,72,64,79,75,90,69,86,74,85,80,85,78,84,87,68,76,58,63,46,90,56,88,49,70,66,47,46,53,53,37,50,56,49,38,53,55,41,54,51,54,50,43,56,53,16,64,77,68,75,48,62,48,83,78,73,55,78,58,71,78,78,29,44,42,69,75,63,46,67,78,80,110

pLDDT: mean 85.54, std 11.88, range [37.75, 97.38]

Secondary structure (DSSP, 8-state):
-------B-TTS-B------PPP----PPPPB---SHHHHHHHHHHHHHHHHHHHHHHHHHT--HHHHSPPGGGGB-HHHHTTT-

Organism: NCBI:txid4793